Protein AF-A0A1G3BJ89-F1 (afdb_monomer_lite)

pLDDT: mean 88.65, std 15.12, range [30.22, 98.5]

Secondary structure (DSSP, 8-state):
------SS-HHHHHHHHHHHHHHHHHHHHHHHHH-TTS-HHHHHHHHHHHHHHHH---S--S----HHHHHHHHHHHHGGGTTSPTTHHHHHHHHHHHHHH-HHHHTTTHHHHHHHTHHHHHHHHTT-HHHHHHHH-HHHHHHHTT-

Foldseek 3Di:
DDDPPAPDDPVRLVVVLVVLQVQLLVQLVVVCVVCVPAFLLVSQLRSQLVVCVVPVDDLPPDDDDDPVRSSVCSSVLLLLLSLADPPLSSNLSSLVRSCSRRVVVSVVCPVVNCVSNVVSVVCVVVVNSVVSSCVRGVVVVVVVVPD

Sequence (147 aa):
MRTVGSKYNPVQQQLITNKILSISEQLYDRVKTERPDEDEHFYLATAWLRRFFADKRPYLHGDKLSDEELGNMSWTETMQFAILDPPDSIRALSLYMVHKECPREYLKYVKEFNKLTETVVEANKNGTFMDVYKQKNPRIVMKSGQQ

Radius of gyration: 15.73 Å; chains: 1; bounding box: 34×33×47 Å

Structure (mmCIF, N/CA/C/O backbone):
data_AF-A0A1G3BJ89-F1
#
_entry.id   AF-A0A1G3BJ89-F1
#
loop_
_atom_site.group_PDB
_atom_site.id
_atom_site.type_symbol
_atom_site.label_atom_id
_atom_site.label_alt_id
_atom_site.label_comp_id
_atom_site.label_asym_id
_atom_site.label_entity_id
_atom_site.label_seq_id
_atom_site.pdbx_PDB_ins_code
_atom_site.Cartn_x
_atom_site.Cartn_y
_atom_site.Cartn_z
_atom_site.occupancy
_atom_site.B_iso_or_equiv
_atom_site.auth_seq_id
_atom_site.auth_comp_id
_atom_site.auth_asym_id
_atom_site.auth_atom_id
_atom_site.pdbx_PDB_model_num
ATOM 1 N N . MET A 1 1 ? 20.416 16.400 -4.773 1.00 36.03 1 MET A N 1
ATOM 2 C CA . MET A 1 1 ? 19.658 15.172 -5.107 1.00 36.03 1 MET A CA 1
ATOM 3 C C . MET A 1 1 ? 20.093 14.684 -6.481 1.00 36.03 1 MET A C 1
ATOM 5 O O . MET A 1 1 ? 19.880 15.403 -7.447 1.00 36.03 1 MET A O 1
ATOM 9 N N . ARG A 1 2 ? 20.757 13.524 -6.587 1.00 30.22 2 ARG A N 1
ATOM 10 C CA . ARG A 1 2 ? 21.047 12.906 -7.892 1.00 30.22 2 ARG A CA 1
ATOM 11 C C . ARG A 1 2 ? 19.781 12.195 -8.364 1.00 30.22 2 ARG A C 1
ATOM 13 O O . ARG A 1 2 ? 19.330 11.265 -7.705 1.00 30.22 2 ARG A O 1
ATOM 20 N N . THR A 1 3 ? 19.208 12.631 -9.478 1.00 41.31 3 THR A N 1
ATOM 21 C CA . THR A 1 3 ? 18.199 11.864 -10.210 1.00 41.31 3 THR A CA 1
ATOM 22 C C . THR A 1 3 ? 18.869 10.592 -10.716 1.00 41.31 3 THR A C 1
ATOM 24 O O . THR A 1 3 ? 19.648 10.620 -11.666 1.00 41.31 3 THR A O 1
ATOM 27 N N . VAL A 1 4 ? 18.610 9.468 -10.048 1.00 49.31 4 VAL A N 1
ATOM 28 C CA . VAL A 1 4 ? 18.976 8.150 -10.568 1.00 49.31 4 VAL A CA 1
ATOM 29 C C . VAL A 1 4 ? 18.176 7.970 -11.856 1.00 49.31 4 VAL A C 1
ATOM 31 O O . VAL A 1 4 ? 16.953 7.839 -11.831 1.00 49.31 4 VAL A O 1
ATOM 34 N N . GLY A 1 5 ? 18.846 8.075 -13.004 1.00 53.62 5 GLY A N 1
ATOM 35 C CA . GLY A 1 5 ? 18.224 7.804 -14.293 1.00 53.62 5 GLY A CA 1
ATOM 36 C C . GLY A 1 5 ? 17.704 6.370 -14.296 1.00 53.62 5 GLY A C 1
ATOM 37 O O . GLY A 1 5 ? 18.463 5.441 -14.033 1.00 53.62 5 GLY A O 1
ATOM 38 N N . SER A 1 6 ? 16.406 6.189 -14.549 1.00 62.09 6 SER A N 1
ATOM 39 C CA . SER A 1 6 ? 15.825 4.852 -14.683 1.00 62.09 6 SER A CA 1
ATOM 40 C C . SER A 1 6 ? 16.569 4.073 -15.770 1.00 62.09 6 SER A C 1
ATOM 42 O O . SER A 1 6 ? 16.786 4.594 -16.865 1.00 62.09 6 SER A O 1
ATOM 44 N N . LYS A 1 7 ? 16.940 2.821 -15.471 1.00 70.44 7 LYS A N 1
ATOM 45 C CA . LYS A 1 7 ? 17.589 1.892 -16.417 1.00 70.44 7 LYS A CA 1
ATOM 46 C C . LYS A 1 7 ? 16.690 1.530 -17.608 1.00 70.44 7 LYS A C 1
ATOM 48 O O . LYS A 1 7 ? 17.157 0.910 -18.557 1.00 70.44 7 LYS A O 1
ATOM 53 N N . TYR A 1 8 ? 15.411 1.891 -17.545 1.00 78.81 8 TYR A N 1
ATOM 54 C CA . TYR A 1 8 ? 14.396 1.540 -18.524 1.00 78.81 8 TYR A CA 1
ATOM 55 C C . TYR A 1 8 ? 14.055 2.726 -19.425 1.00 78.81 8 TYR A C 1
ATOM 57 O O . TYR A 1 8 ? 13.871 3.859 -18.960 1.00 78.81 8 TYR A O 1
ATOM 65 N N . ASN A 1 9 ? 13.903 2.451 -20.719 1.00 86.25 9 ASN A N 1
ATOM 66 C CA . ASN A 1 9 ? 13.372 3.427 -21.665 1.00 86.25 9 ASN A CA 1
ATOM 67 C C . ASN A 1 9 ? 11.880 3.732 -21.366 1.00 86.25 9 ASN A C 1
ATOM 69 O O . ASN A 1 9 ? 11.246 3.002 -20.599 1.00 86.25 9 ASN A O 1
ATOM 73 N N . PRO A 1 10 ? 11.294 4.801 -21.939 1.00 86.81 10 PRO A N 1
ATOM 74 C CA . PRO A 1 10 ? 9.915 5.192 -21.632 1.00 86.81 10 PRO A CA 1
ATOM 75 C C . PRO A 1 10 ? 8.875 4.087 -21.874 1.00 86.81 10 PRO A C 1
ATOM 77 O O . PRO A 1 10 ? 8.002 3.881 -21.037 1.00 86.81 10 PRO A O 1
ATOM 80 N N . VAL A 1 11 ? 9.005 3.323 -22.965 1.00 89.12 11 VAL A N 1
ATOM 81 C CA . VAL A 1 11 ? 8.087 2.216 -23.292 1.00 89.12 11 VAL A CA 1
ATOM 82 C C . VAL A 1 11 ? 8.174 1.110 -22.239 1.00 89.12 11 VAL A C 1
ATOM 84 O O . VAL A 1 11 ? 7.158 0.608 -21.766 1.00 89.12 11 VAL A O 1
ATOM 87 N N . GLN A 1 12 ? 9.388 0.756 -21.816 1.00 88.69 12 GLN A N 1
ATOM 88 C CA . GLN A 1 12 ? 9.604 -0.226 -20.756 1.00 88.69 12 GLN A CA 1
ATOM 89 C C . GLN A 1 12 ? 9.020 0.245 -19.422 1.00 88.69 12 GLN A C 1
ATOM 91 O O . GLN A 1 12 ? 8.382 -0.552 -18.740 1.00 88.69 12 GLN A O 1
ATOM 96 N N . GLN A 1 13 ? 9.188 1.521 -19.056 1.00 88.50 13 GLN A N 1
ATOM 97 C CA . GLN A 1 13 ? 8.587 2.053 -17.829 1.00 88.50 13 GLN A CA 1
ATOM 98 C C . GLN A 1 13 ? 7.060 2.016 -17.882 1.00 88.50 13 GLN A C 1
ATOM 100 O O . GLN A 1 13 ? 6.435 1.672 -16.884 1.00 88.50 13 GLN A O 1
ATOM 105 N N . GLN A 1 14 ? 6.451 2.313 -19.032 1.00 92.44 14 GLN A N 1
ATOM 106 C CA . GLN A 1 14 ? 5.000 2.233 -19.191 1.00 92.44 14 GLN A CA 1
ATOM 107 C C . GLN A 1 14 ? 4.491 0.793 -19.023 1.00 92.44 14 GLN A C 1
ATOM 109 O O . GLN A 1 14 ? 3.525 0.557 -18.300 1.00 92.44 14 GLN A O 1
ATOM 114 N N . LEU A 1 15 ? 5.168 -0.186 -19.635 1.00 92.38 15 LEU A N 1
ATOM 115 C CA . LEU A 1 15 ? 4.826 -1.605 -19.485 1.00 92.38 15 LEU A CA 1
ATOM 116 C C . LEU A 1 15 ? 4.963 -2.078 -18.034 1.00 92.38 15 LEU A C 1
ATOM 118 O O . LEU A 1 15 ? 4.076 -2.762 -17.526 1.00 92.38 15 LEU A O 1
ATOM 122 N N . ILE A 1 16 ? 6.049 -1.694 -17.358 1.00 90.88 16 ILE A N 1
ATOM 123 C CA . ILE A 1 16 ? 6.261 -2.016 -15.942 1.00 90.88 16 ILE A CA 1
ATOM 124 C C . ILE A 1 16 ? 5.181 -1.353 -15.086 1.00 90.88 16 ILE A C 1
ATOM 126 O O . ILE A 1 16 ? 4.590 -2.017 -14.248 1.00 90.88 16 ILE A O 1
ATOM 130 N N . THR A 1 17 ? 4.856 -0.086 -15.339 1.00 93.94 17 THR A N 1
ATOM 131 C CA . THR A 1 17 ? 3.797 0.641 -14.626 1.00 93.94 17 THR A CA 1
ATOM 132 C C . THR A 1 17 ? 2.458 -0.084 -14.734 1.00 93.94 17 THR A C 1
ATOM 134 O O . THR A 1 17 ? 1.855 -0.406 -13.715 1.00 93.94 17 THR A O 1
ATOM 137 N N . ASN A 1 18 ? 2.021 -0.430 -15.948 1.00 94.56 18 ASN A N 1
ATOM 138 C CA . ASN A 1 18 ? 0.767 -1.161 -16.156 1.00 94.56 18 ASN A CA 1
ATOM 139 C C . ASN A 1 18 ? 0.773 -2.529 -15.454 1.00 94.56 18 ASN A C 1
ATOM 141 O O . ASN A 1 18 ? -0.241 -2.965 -14.905 1.00 94.56 18 ASN A O 1
ATOM 145 N N . LYS A 1 19 ? 1.928 -3.202 -15.445 1.00 93.31 19 LYS A N 1
ATOM 146 C CA . LYS A 1 19 ? 2.109 -4.469 -14.739 1.00 93.31 19 LYS A CA 1
ATOM 147 C C . LYS A 1 19 ? 2.007 -4.298 -13.221 1.00 93.31 19 LYS A C 1
ATOM 149 O O . LYS A 1 19 ? 1.315 -5.088 -12.593 1.00 93.31 19 LYS A O 1
ATOM 154 N N . ILE A 1 20 ? 2.643 -3.274 -12.643 1.00 93.75 20 ILE A N 1
ATOM 155 C CA . ILE A 1 20 ? 2.563 -2.970 -11.206 1.00 93.75 20 ILE A CA 1
ATOM 156 C C . ILE A 1 20 ? 1.108 -2.753 -10.803 1.00 93.75 20 ILE A C 1
ATOM 158 O O . ILE A 1 20 ? 0.643 -3.406 -9.877 1.00 93.75 20 ILE A O 1
ATOM 162 N N . LEU A 1 21 ? 0.393 -1.879 -11.519 1.00 95.44 21 LEU A N 1
ATOM 163 C CA . LEU A 1 21 ? -0.998 -1.552 -11.206 1.00 95.44 21 LEU A CA 1
ATOM 164 C C . LEU A 1 21 ? -1.884 -2.805 -11.250 1.00 95.44 21 LEU A C 1
ATOM 166 O O . LEU A 1 21 ? -2.530 -3.142 -10.264 1.00 95.44 21 LEU A O 1
ATOM 170 N N . SER A 1 22 ? -1.835 -3.550 -12.358 1.00 95.44 22 SER A N 1
ATOM 171 C CA . SER A 1 22 ? -2.694 -4.727 -12.536 1.00 95.44 22 SER A CA 1
ATOM 172 C C . SER A 1 22 ? -2.372 -5.882 -11.584 1.00 95.44 22 SER A C 1
ATOM 174 O O . SER A 1 22 ? -3.290 -6.491 -11.041 1.00 95.44 22 SER A O 1
ATOM 176 N N . ILE A 1 23 ? -1.093 -6.207 -11.360 1.00 94.19 23 ILE A N 1
ATOM 177 C CA . ILE A 1 23 ? -0.714 -7.336 -10.497 1.00 94.19 23 ILE A CA 1
ATOM 178 C C . ILE A 1 23 ? -1.013 -7.031 -9.031 1.00 94.19 23 ILE A C 1
ATOM 180 O O . ILE A 1 23 ? -1.486 -7.918 -8.323 1.00 94.19 23 ILE A O 1
ATOM 184 N N . SER A 1 24 ? -0.750 -5.809 -8.565 1.00 95.12 24 SER A N 1
ATOM 185 C CA . SER A 1 24 ? -1.034 -5.429 -7.180 1.00 95.12 24 SER A CA 1
ATOM 186 C C . SER A 1 24 ? -2.525 -5.537 -6.861 1.00 95.12 24 SER A C 1
ATOM 188 O O . SER A 1 24 ? -2.882 -6.162 -5.865 1.00 95.12 24 SER A O 1
ATOM 190 N N . GLU A 1 25 ? -3.388 -5.007 -7.733 1.00 96.12 25 GLU A N 1
ATOM 191 C CA . GLU A 1 25 ? -4.850 -5.074 -7.586 1.00 96.12 25 GLU A CA 1
ATOM 192 C C . GLU A 1 25 ? -5.348 -6.535 -7.606 1.00 96.12 25 GLU A C 1
ATOM 194 O O . GLU A 1 25 ? -6.046 -6.968 -6.691 1.00 96.12 25 GLU A O 1
ATOM 199 N N . GLN A 1 26 ? -4.887 -7.354 -8.561 1.00 97.31 26 GLN A N 1
ATOM 200 C CA . GLN A 1 26 ? -5.260 -8.776 -8.637 1.00 97.31 26 GLN A CA 1
ATOM 201 C C . GLN A 1 26 ? -4.822 -9.586 -7.410 1.00 97.31 26 GLN A C 1
ATOM 203 O O . GLN A 1 26 ? -5.554 -10.456 -6.931 1.00 97.31 26 GLN A O 1
ATOM 208 N N . LEU A 1 27 ? -3.602 -9.353 -6.918 1.00 97.19 27 LEU A N 1
ATOM 209 C CA . LEU A 1 27 ? -3.090 -10.054 -5.743 1.00 97.19 27 LEU A CA 1
ATOM 210 C C . LEU A 1 27 ? -3.833 -9.629 -4.482 1.00 97.19 27 LEU A C 1
ATOM 212 O O . LEU A 1 27 ? -4.117 -10.486 -3.650 1.00 97.19 27 LEU A O 1
ATOM 216 N N . TYR A 1 28 ? -4.173 -8.350 -4.357 1.00 98.25 28 TYR A N 1
ATOM 217 C CA . TYR A 1 28 ? -4.988 -7.835 -3.265 1.00 98.25 28 TYR A CA 1
ATOM 218 C C . TYR A 1 28 ? -6.374 -8.491 -3.227 1.00 98.25 28 TYR A C 1
ATOM 220 O O . TYR A 1 28 ? -6.742 -9.074 -2.205 1.00 98.25 28 TYR A O 1
ATOM 228 N N . ASP A 1 29 ? -7.091 -8.510 -4.354 1.00 98.12 29 ASP A N 1
ATOM 229 C CA . ASP A 1 29 ? -8.411 -9.149 -4.450 1.00 98.12 29 ASP A CA 1
ATOM 230 C C . ASP A 1 29 ? -8.345 -10.647 -4.130 1.00 98.12 29 ASP A C 1
ATOM 232 O O . ASP A 1 29 ? -9.199 -11.198 -3.424 1.00 98.12 29 ASP A O 1
ATOM 236 N N . ARG A 1 30 ? -7.281 -11.317 -4.591 1.00 98.00 30 ARG A N 1
ATOM 237 C CA . ARG A 1 30 ? -7.027 -12.721 -4.262 1.00 98.00 30 ARG A CA 1
ATOM 238 C C . ARG A 1 30 ? -6.814 -12.921 -2.760 1.00 98.00 30 ARG A C 1
ATOM 240 O O . ARG A 1 30 ? -7.407 -13.837 -2.200 1.00 98.00 30 ARG A O 1
ATOM 247 N N . VAL A 1 31 ? -5.999 -12.094 -2.100 1.00 97.81 31 VAL A N 1
ATOM 248 C CA . VAL A 1 31 ? -5.764 -12.220 -0.649 1.00 97.81 31 VAL A CA 1
ATOM 249 C C . VAL A 1 31 ? -7.067 -12.012 0.125 1.00 97.81 31 VAL A C 1
ATOM 251 O O . VAL A 1 31 ? -7.351 -12.799 1.025 1.00 97.81 31 VAL A O 1
ATOM 254 N N . LYS A 1 32 ? -7.890 -11.024 -0.249 1.00 97.25 32 LYS A N 1
ATOM 255 C CA . LYS A 1 32 ? -9.200 -10.799 0.388 1.00 97.25 32 LYS A CA 1
ATOM 256 C C . LYS A 1 32 ? -10.150 -11.971 0.215 1.00 97.25 32 LYS A C 1
ATOM 258 O O . LYS A 1 32 ? -10.863 -12.320 1.145 1.00 97.25 32 LYS A O 1
ATOM 263 N N . THR A 1 33 ? -10.137 -12.600 -0.956 1.00 97.94 33 THR A N 1
ATOM 264 C CA . THR A 1 33 ? -10.949 -13.795 -1.217 1.00 97.94 33 THR A CA 1
ATOM 265 C C . THR A 1 33 ? -10.482 -14.986 -0.377 1.00 97.94 33 THR A C 1
ATOM 267 O O . THR A 1 33 ? -11.298 -15.729 0.156 1.00 97.94 33 THR A O 1
ATOM 270 N N . GLU A 1 34 ? -9.168 -15.172 -0.241 1.00 97.88 34 GLU A N 1
ATOM 271 C CA . GLU A 1 34 ? -8.582 -16.274 0.531 1.00 97.88 34 GLU A CA 1
ATOM 272 C C . GLU A 1 34 ? -8.706 -16.081 2.049 1.00 97.88 34 GLU A C 1
ATOM 274 O O . GLU A 1 34 ? -8.700 -17.063 2.793 1.00 97.88 34 GLU A O 1
ATOM 279 N N . ARG A 1 35 ? -8.769 -14.831 2.521 1.00 96.56 35 ARG A N 1
ATOM 280 C CA . ARG A 1 35 ? -8.798 -14.475 3.946 1.00 96.56 35 ARG A CA 1
ATOM 281 C C . ARG A 1 35 ? -9.758 -13.308 4.215 1.00 96.56 35 ARG A C 1
ATOM 283 O O . ARG A 1 35 ? -9.289 -12.242 4.580 1.00 96.56 35 ARG A O 1
ATOM 290 N N . PRO A 1 36 ? -11.082 -13.476 4.080 1.00 95.88 36 PRO A N 1
ATOM 291 C CA . PRO A 1 36 ? -12.048 -12.366 4.139 1.00 95.88 36 PRO A CA 1
ATOM 292 C C . PRO A 1 36 ? -12.143 -11.658 5.502 1.00 95.88 36 PRO A C 1
ATOM 294 O O . PRO A 1 36 ? -12.675 -10.552 5.589 1.00 95.88 36 PRO A O 1
ATOM 297 N N . ASP A 1 37 ? -11.614 -12.282 6.556 1.00 95.25 37 ASP A N 1
ATOM 298 C CA . ASP A 1 37 ? -11.678 -11.815 7.941 1.00 95.25 37 ASP A CA 1
ATOM 299 C C . ASP A 1 37 ? -10.355 -11.225 8.446 1.00 95.25 37 ASP A C 1
ATOM 301 O O . ASP A 1 37 ? -10.108 -11.208 9.649 1.00 95.25 37 ASP A O 1
ATOM 305 N N . GLU A 1 38 ? -9.468 -10.766 7.570 1.00 96.81 38 GLU A N 1
ATOM 306 C CA . GLU A 1 38 ? -8.275 -10.025 7.993 1.00 96.81 38 GLU A CA 1
ATOM 307 C C . GLU A 1 38 ? -8.487 -8.506 7.865 1.00 96.81 38 GLU A C 1
ATOM 309 O O . GLU A 1 38 ? -9.510 -8.023 7.370 1.00 96.81 38 GLU A O 1
ATOM 314 N N . ASP A 1 39 ? -7.531 -7.743 8.388 1.00 97.56 39 ASP A N 1
ATOM 315 C CA . ASP A 1 39 ? -7.551 -6.280 8.347 1.00 97.56 39 ASP A CA 1
ATOM 316 C C . ASP A 1 39 ? -6.894 -5.737 7.070 1.00 97.56 39 ASP A C 1
ATOM 318 O O . ASP A 1 39 ? -6.090 -6.410 6.419 1.00 97.56 39 ASP A O 1
ATOM 322 N N . GLU A 1 40 ? -7.166 -4.471 6.749 1.00 98.00 40 GLU A N 1
ATOM 323 C CA . GLU A 1 40 ? -6.660 -3.830 5.532 1.00 98.00 40 GLU A CA 1
ATOM 324 C C . GLU A 1 40 ? -5.132 -3.878 5.424 1.00 98.00 40 GLU A C 1
ATOM 326 O O . GLU A 1 40 ? -4.585 -4.207 4.371 1.00 98.00 40 GLU A O 1
ATOM 331 N N . HIS A 1 41 ? -4.419 -3.633 6.524 1.00 98.12 41 HIS A N 1
ATOM 332 C CA . HIS A 1 41 ? -2.965 -3.699 6.509 1.00 98.12 41 HIS A CA 1
ATOM 333 C C . HIS A 1 41 ? -2.448 -5.108 6.183 1.00 98.12 41 HIS A C 1
ATOM 335 O O . HIS A 1 41 ? -1.471 -5.249 5.448 1.00 98.12 41 HIS A O 1
ATOM 341 N N . PHE A 1 42 ? -3.123 -6.155 6.666 1.00 98.12 42 PHE A N 1
ATOM 342 C CA . PHE A 1 42 ? -2.754 -7.530 6.344 1.00 98.12 42 PHE A CA 1
ATOM 343 C C . PHE A 1 42 ? -2.904 -7.796 4.837 1.00 98.12 42 PHE A C 1
ATOM 345 O O . PHE A 1 42 ? -2.016 -8.400 4.223 1.00 98.12 42 PHE A O 1
ATOM 352 N N . TYR A 1 43 ? -3.995 -7.318 4.226 1.00 98.31 43 TYR A N 1
ATOM 353 C CA . TYR A 1 43 ? -4.220 -7.442 2.784 1.00 98.31 43 TYR A CA 1
ATOM 354 C C . TYR A 1 43 ? -3.127 -6.758 1.975 1.00 98.31 43 TYR A C 1
ATOM 356 O O . TYR A 1 43 ? -2.545 -7.375 1.079 1.00 98.31 43 TYR A O 1
ATOM 364 N N . LEU A 1 44 ? -2.806 -5.513 2.323 1.00 98.44 44 LEU A N 1
ATOM 365 C CA . LEU A 1 44 ? -1.786 -4.725 1.641 1.00 98.44 44 LEU A CA 1
ATOM 366 C C . LEU A 1 44 ? -0.391 -5.344 1.782 1.00 98.44 44 LEU A C 1
ATOM 368 O O . LEU A 1 44 ? 0.285 -5.540 0.771 1.00 98.44 44 LEU A O 1
ATOM 372 N N . ALA A 1 45 ? 0.027 -5.702 3.001 1.00 97.62 45 ALA A N 1
ATOM 373 C CA . ALA A 1 45 ? 1.338 -6.300 3.259 1.00 97.62 45 ALA A CA 1
ATOM 374 C C . ALA A 1 45 ? 1.500 -7.635 2.511 1.00 97.62 45 ALA A C 1
ATOM 376 O O . ALA A 1 45 ? 2.514 -7.885 1.854 1.00 97.62 45 ALA A O 1
ATOM 377 N N . THR A 1 46 ? 0.458 -8.473 2.517 1.00 97.12 46 THR A N 1
ATOM 378 C CA . THR A 1 46 ? 0.473 -9.755 1.800 1.00 97.12 46 THR A CA 1
ATOM 379 C C . THR A 1 46 ? 0.491 -9.558 0.282 1.00 97.12 46 THR A C 1
ATOM 381 O O . THR A 1 46 ? 1.228 -10.260 -0.415 1.00 97.12 46 THR A O 1
ATOM 384 N N . ALA A 1 47 ? -0.282 -8.607 -0.254 1.00 96.50 47 ALA A N 1
ATOM 385 C CA . ALA A 1 47 ? -0.265 -8.283 -1.680 1.00 96.50 47 ALA A CA 1
ATOM 386 C C . ALA A 1 47 ? 1.114 -7.759 -2.120 1.00 96.50 47 ALA A C 1
ATOM 388 O O . ALA A 1 47 ? 1.641 -8.203 -3.144 1.00 96.50 47 ALA A O 1
ATOM 389 N N . TRP A 1 48 ? 1.738 -6.896 -1.308 1.00 95.31 48 TRP A N 1
ATOM 390 C CA . TRP A 1 48 ? 3.101 -6.402 -1.519 1.00 95.31 48 TRP A CA 1
ATOM 391 C C . TRP A 1 48 ? 4.109 -7.557 -1.597 1.00 95.31 48 TRP A C 1
ATOM 393 O O . TRP A 1 48 ? 4.855 -7.653 -2.576 1.00 95.31 48 TRP A O 1
ATOM 403 N N . LEU A 1 49 ? 4.078 -8.485 -0.630 1.00 93.31 49 LEU A N 1
ATOM 404 C CA . LEU A 1 49 ? 4.972 -9.652 -0.593 1.00 93.31 49 LEU A CA 1
ATOM 405 C C . LEU A 1 49 ? 4.762 -10.569 -1.798 1.00 93.31 49 LEU A C 1
ATOM 407 O O . LEU A 1 49 ? 5.716 -10.966 -2.467 1.00 93.31 49 LEU A O 1
ATOM 411 N N . ARG A 1 50 ? 3.507 -10.894 -2.123 1.00 92.94 50 ARG A N 1
ATOM 412 C CA . ARG A 1 50 ? 3.197 -11.753 -3.274 1.00 92.94 50 ARG A CA 1
ATOM 413 C C . ARG A 1 50 ? 3.684 -11.136 -4.581 1.00 92.94 50 ARG A C 1
ATOM 415 O O . ARG A 1 50 ? 4.213 -11.857 -5.424 1.00 92.94 50 ARG A O 1
ATOM 422 N N . ARG A 1 51 ? 3.566 -9.814 -4.740 1.00 91.12 51 ARG A N 1
ATOM 423 C CA . ARG A 1 51 ? 4.080 -9.096 -5.913 1.00 91.12 51 ARG A CA 1
ATOM 424 C C . ARG A 1 51 ? 5.600 -9.187 -5.987 1.00 91.12 51 ARG A C 1
ATOM 426 O O . ARG A 1 51 ? 6.135 -9.487 -7.055 1.00 91.12 51 ARG A O 1
ATOM 433 N N . PHE A 1 52 ? 6.276 -8.972 -4.856 1.00 87.12 52 PHE A N 1
ATOM 434 C CA . PHE A 1 52 ? 7.728 -9.104 -4.751 1.00 87.12 52 PHE A CA 1
ATOM 435 C C . PHE A 1 52 ? 8.193 -10.476 -5.267 1.00 87.12 52 PHE A C 1
ATOM 437 O O . PHE A 1 52 ? 9.066 -10.551 -6.137 1.00 87.12 52 PHE A O 1
ATOM 444 N N . PHE A 1 53 ? 7.549 -11.559 -4.818 1.00 85.50 53 PHE A N 1
ATOM 445 C CA . PHE A 1 53 ? 7.884 -12.916 -5.260 1.00 85.50 53 PHE A CA 1
ATOM 446 C C . PHE A 1 53 ? 7.472 -13.218 -6.709 1.00 85.50 53 PHE A C 1
ATOM 448 O O . PHE A 1 53 ? 8.172 -13.967 -7.392 1.00 85.50 53 PHE A O 1
ATOM 455 N N . ALA A 1 54 ? 6.375 -12.634 -7.2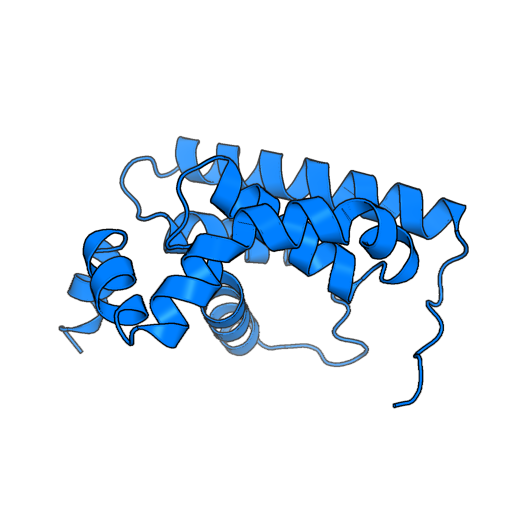00 1.00 84.00 54 ALA A N 1
ATOM 456 C CA . ALA A 1 54 ? 5.884 -12.871 -8.557 1.00 84.00 54 ALA A CA 1
ATOM 457 C C . ALA A 1 54 ? 6.749 -12.207 -9.640 1.00 84.00 54 ALA A C 1
ATOM 459 O O . ALA A 1 54 ? 6.930 -12.783 -10.712 1.00 84.00 54 ALA A O 1
ATOM 460 N N . ASP A 1 55 ? 7.281 -11.005 -9.390 1.00 73.25 55 ASP A N 1
ATOM 461 C CA . ASP A 1 55 ? 8.042 -10.266 -10.407 1.00 73.25 55 ASP A CA 1
ATOM 462 C C . ASP A 1 55 ? 9.565 -10.385 -10.235 1.00 73.25 55 ASP A C 1
ATOM 464 O O . ASP A 1 55 ? 10.300 -10.060 -11.162 1.00 73.25 55 ASP A O 1
ATOM 468 N N . LYS A 1 56 ? 10.080 -10.850 -9.081 1.00 65.88 56 LYS A N 1
ATOM 469 C CA . LYS A 1 56 ? 11.529 -10.857 -8.751 1.00 65.88 56 LYS A CA 1
ATOM 470 C C . LYS A 1 56 ? 12.231 -9.514 -9.035 1.00 65.88 56 LYS A C 1
ATOM 472 O O . LYS A 1 56 ? 13.448 -9.466 -9.207 1.00 65.88 56 LYS A O 1
ATOM 477 N N . ARG A 1 57 ? 11.467 -8.420 -9.109 1.00 66.44 57 ARG A N 1
ATOM 478 C CA . ARG A 1 57 ? 11.932 -7.063 -9.403 1.00 66.44 57 ARG A CA 1
ATOM 479 C C . ARG A 1 57 ? 11.737 -6.176 -8.187 1.00 66.44 57 ARG A C 1
ATOM 481 O O . ARG A 1 57 ? 10.856 -5.321 -8.190 1.00 66.44 57 ARG A O 1
ATOM 488 N N . PRO A 1 58 ? 12.552 -6.310 -7.144 1.00 57.28 58 PRO A N 1
ATOM 489 C CA . PRO A 1 58 ? 12.654 -5.203 -6.239 1.00 57.28 58 PRO A CA 1
ATOM 490 C C . PRO A 1 58 ? 13.574 -4.142 -6.849 1.00 57.28 58 PRO A C 1
ATOM 492 O O . PRO A 1 58 ? 14.669 -4.419 -7.337 1.00 57.28 58 PRO A O 1
ATOM 495 N N . TYR A 1 59 ? 13.145 -2.887 -6.759 1.00 62.16 59 TYR A N 1
ATOM 496 C CA . TYR A 1 59 ? 14.025 -1.711 -6.809 1.00 62.16 59 TYR A CA 1
ATOM 497 C C . TYR A 1 59 ? 15.136 -1.763 -5.738 1.00 62.16 59 TYR A C 1
ATOM 499 O O . TYR A 1 59 ? 16.028 -0.917 -5.725 1.00 62.16 59 TYR A O 1
ATOM 507 N N . LEU A 1 60 ? 15.103 -2.771 -4.862 1.00 59.53 60 LEU A N 1
ATOM 508 C CA . LEU A 1 60 ? 16.181 -3.216 -3.988 1.00 59.53 60 LEU A CA 1
ATOM 509 C C . LEU A 1 60 ? 17.269 -3.850 -4.865 1.00 59.53 60 LEU A C 1
ATOM 511 O O . LEU A 1 60 ? 17.332 -5.054 -5.106 1.00 59.53 60 LEU A O 1
ATOM 515 N N . HIS A 1 61 ? 18.079 -2.985 -5.460 1.00 53.09 61 HIS A N 1
ATOM 516 C CA . HIS A 1 61 ? 19.226 -3.380 -6.251 1.00 53.09 61 HIS A CA 1
ATOM 517 C C . HIS A 1 61 ? 20.242 -4.137 -5.382 1.00 53.09 61 HIS A C 1
ATOM 519 O O . HIS A 1 61 ? 20.927 -3.523 -4.579 1.00 53.09 61 HIS A O 1
ATOM 525 N N . GLY A 1 62 ? 20.407 -5.439 -5.623 1.00 52.34 62 GLY A N 1
ATOM 526 C CA . GLY A 1 62 ? 21.659 -6.154 -5.345 1.00 52.34 62 GLY A CA 1
ATOM 527 C C . GLY A 1 62 ? 21.716 -6.997 -4.072 1.00 52.34 62 GLY A C 1
ATOM 528 O O . GLY A 1 62 ? 22.424 -8.001 -4.090 1.00 52.34 62 GLY A O 1
ATOM 529 N N . ASP A 1 63 ? 20.936 -6.682 -3.040 1.00 60.91 63 ASP A N 1
ATOM 530 C CA . ASP A 1 63 ? 21.000 -7.419 -1.775 1.00 60.91 63 ASP A CA 1
ATOM 531 C C . ASP A 1 63 ? 19.879 -8.458 -1.676 1.00 60.91 63 ASP A C 1
ATOM 533 O O . ASP A 1 63 ? 18.696 -8.168 -1.875 1.00 60.91 63 ASP A O 1
ATOM 537 N N . LYS A 1 64 ? 20.256 -9.710 -1.388 1.00 71.38 64 LYS A N 1
ATOM 538 C CA . LYS A 1 64 ? 19.297 -10.747 -1.001 1.00 71.38 64 LYS A CA 1
ATOM 539 C C . LYS A 1 64 ? 18.779 -10.399 0.391 1.00 71.38 64 LYS A C 1
ATOM 541 O O . LYS A 1 64 ? 19.455 -10.694 1.369 1.00 71.38 64 LYS A O 1
ATOM 546 N N . LEU A 1 65 ? 17.602 -9.788 0.457 1.00 79.06 65 LEU A N 1
ATOM 547 C CA . LEU A 1 65 ? 16.886 -9.633 1.718 1.00 79.06 65 LEU A CA 1
ATOM 548 C C . LEU A 1 65 ? 16.466 -11.008 2.245 1.00 79.06 65 LEU A C 1
ATOM 550 O O . LEU A 1 65 ? 16.030 -11.870 1.478 1.00 79.06 65 LEU A O 1
ATOM 554 N N . SER A 1 66 ? 16.606 -11.194 3.550 1.00 87.12 66 SER A N 1
ATOM 555 C CA . SER A 1 66 ? 16.018 -12.308 4.287 1.00 87.12 66 SER A CA 1
ATOM 556 C C . SER A 1 66 ? 14.488 -12.220 4.302 1.00 87.12 66 SER A C 1
ATOM 558 O O . SER A 1 66 ? 13.902 -11.152 4.102 1.00 87.12 66 SER A O 1
ATOM 560 N N . ASP A 1 67 ? 13.826 -13.345 4.578 1.00 85.56 67 ASP A N 1
ATOM 561 C CA . ASP A 1 67 ? 12.363 -13.391 4.707 1.00 85.56 67 ASP A CA 1
ATOM 562 C C . ASP A 1 67 ? 11.856 -12.456 5.819 1.00 85.56 67 ASP A C 1
ATOM 564 O O . ASP A 1 67 ? 10.794 -11.849 5.684 1.00 85.56 67 ASP A O 1
ATOM 568 N N . GLU A 1 68 ? 12.635 -12.289 6.891 1.00 88.56 68 GLU A N 1
ATOM 569 C CA . GLU A 1 68 ? 12.332 -11.360 7.982 1.00 88.56 68 GLU A CA 1
ATOM 570 C C . GLU A 1 68 ? 12.402 -9.899 7.518 1.00 88.56 68 GLU A C 1
ATOM 572 O O . GLU A 1 68 ? 11.476 -9.126 7.762 1.00 88.56 68 GLU A O 1
ATOM 577 N N . GLU A 1 69 ? 13.455 -9.517 6.790 1.00 88.81 69 GLU A N 1
ATOM 578 C CA . GLU A 1 69 ? 13.590 -8.163 6.240 1.00 88.81 69 GLU A CA 1
ATOM 579 C C . GLU A 1 69 ? 12.475 -7.842 5.240 1.00 88.81 69 GLU A C 1
ATOM 581 O O . GLU A 1 69 ? 11.940 -6.732 5.251 1.00 88.81 69 GLU A O 1
ATOM 586 N N . LEU A 1 70 ? 12.081 -8.813 4.410 1.00 88.25 70 LEU A N 1
ATOM 587 C CA . LEU A 1 70 ? 10.943 -8.669 3.499 1.00 88.25 70 LEU A CA 1
ATOM 588 C C . LEU A 1 70 ? 9.627 -8.520 4.254 1.00 88.25 70 LEU A C 1
ATOM 590 O O . LEU A 1 70 ? 8.821 -7.655 3.905 1.00 88.25 70 LEU A O 1
ATOM 594 N N . GLY A 1 71 ? 9.423 -9.323 5.300 1.00 90.44 71 GLY A N 1
ATOM 595 C CA . GLY A 1 71 ? 8.284 -9.195 6.199 1.00 90.44 71 GLY A CA 1
ATOM 596 C C . GLY A 1 71 ? 8.207 -7.784 6.779 1.00 90.44 71 GLY A C 1
ATOM 597 O O . GLY A 1 71 ? 7.222 -7.081 6.553 1.00 90.44 71 GLY A O 1
ATOM 598 N N . ASN A 1 72 ? 9.275 -7.328 7.430 1.00 90.94 72 ASN A N 1
ATOM 599 C CA . ASN A 1 72 ? 9.356 -6.004 8.049 1.00 90.94 72 ASN A CA 1
ATOM 600 C C . ASN A 1 72 ? 9.151 -4.865 7.043 1.00 90.94 72 ASN A C 1
ATOM 602 O O . ASN A 1 72 ? 8.429 -3.907 7.331 1.00 90.94 72 ASN A O 1
ATOM 606 N N . MET A 1 73 ? 9.745 -4.969 5.852 1.00 91.31 73 MET A N 1
ATOM 607 C CA . MET A 1 73 ? 9.570 -3.978 4.793 1.00 91.31 73 MET A CA 1
ATOM 608 C C . MET A 1 73 ? 8.128 -3.922 4.304 1.00 91.31 73 MET A C 1
ATOM 610 O O . MET A 1 73 ? 7.582 -2.828 4.196 1.00 91.31 73 MET A O 1
ATOM 614 N N . SER A 1 74 ? 7.500 -5.077 4.062 1.00 94.19 74 SER A N 1
ATOM 615 C CA . SER A 1 74 ? 6.111 -5.125 3.607 1.00 94.19 74 SER A CA 1
ATOM 616 C C . SER A 1 74 ? 5.188 -4.418 4.594 1.00 94.19 74 SER A C 1
ATOM 618 O O . SER A 1 74 ? 4.504 -3.482 4.200 1.00 94.19 74 SER A O 1
ATOM 620 N N . TRP A 1 75 ? 5.272 -4.755 5.884 1.00 95.38 75 TRP A N 1
ATOM 621 C CA . TRP A 1 75 ? 4.492 -4.122 6.945 1.00 95.38 75 TRP A CA 1
ATOM 622 C C . TRP A 1 75 ? 4.783 -2.622 7.073 1.00 95.38 75 TRP A C 1
ATOM 624 O O . TRP A 1 75 ? 3.873 -1.807 7.199 1.00 95.38 75 TRP A O 1
ATOM 634 N N . THR A 1 76 ? 6.049 -2.217 7.014 1.00 94.38 76 THR A N 1
ATOM 635 C CA . THR A 1 76 ? 6.410 -0.803 7.192 1.00 94.38 76 THR A CA 1
ATOM 636 C C . THR A 1 76 ? 5.953 0.052 6.009 1.00 94.38 76 THR A C 1
ATOM 638 O O . THR A 1 76 ? 5.403 1.136 6.199 1.00 94.38 76 THR A O 1
ATOM 641 N N . GLU A 1 77 ? 6.147 -0.423 4.776 1.00 94.44 77 GLU A N 1
ATOM 642 C CA . GLU A 1 77 ? 5.790 0.335 3.574 1.00 94.44 77 GLU A CA 1
ATOM 643 C C . GLU A 1 77 ? 4.273 0.418 3.353 1.00 94.44 77 GLU A C 1
ATOM 645 O O . GLU A 1 77 ? 3.801 1.384 2.744 1.00 94.44 77 GLU A O 1
ATOM 650 N N . THR A 1 78 ? 3.496 -0.547 3.859 1.00 97.75 78 THR A N 1
ATOM 651 C CA . THR A 1 78 ? 2.038 -0.568 3.675 1.00 97.75 78 THR A CA 1
ATOM 652 C C . THR A 1 78 ? 1.243 0.132 4.772 1.00 97.75 78 THR A C 1
ATOM 654 O O . THR A 1 78 ? 0.090 0.497 4.534 1.00 97.75 78 THR A O 1
ATOM 657 N N . MET A 1 79 ? 1.842 0.389 5.940 1.00 97.56 79 MET A N 1
ATOM 658 C CA . MET A 1 79 ? 1.140 0.917 7.118 1.00 97.56 79 MET A CA 1
ATOM 659 C C . MET A 1 79 ? 0.380 2.216 6.838 1.00 97.56 79 MET A C 1
ATOM 661 O O . MET A 1 79 ? -0.774 2.364 7.237 1.00 97.56 79 MET A O 1
ATOM 665 N N . GLN A 1 80 ? 1.002 3.150 6.116 1.00 97.50 80 GLN A N 1
ATOM 666 C CA . GLN A 1 80 ? 0.402 4.451 5.810 1.00 97.50 80 GLN A CA 1
ATOM 667 C C . GLN A 1 80 ? -0.854 4.352 4.932 1.00 97.50 80 GLN A C 1
ATOM 669 O O . GLN A 1 80 ? -1.727 5.207 5.023 1.00 97.50 80 GLN A O 1
ATOM 674 N N . PHE A 1 81 ? -0.968 3.310 4.107 1.00 98.50 81 PHE A N 1
ATOM 675 C CA . PHE A 1 81 ? -2.108 3.110 3.208 1.00 98.50 81 PHE A CA 1
ATOM 676 C C . PHE A 1 81 ? -3.228 2.299 3.862 1.00 98.50 81 PHE A C 1
ATOM 678 O O . PHE A 1 81 ? -4.365 2.345 3.403 1.00 98.50 81 PHE A O 1
ATOM 685 N N . ALA A 1 82 ? -2.936 1.609 4.966 1.00 98.00 82 ALA A N 1
ATOM 686 C CA . ALA A 1 82 ? -3.902 0.792 5.694 1.00 98.00 82 ALA A CA 1
ATOM 687 C C . ALA A 1 82 ? -4.996 1.595 6.417 1.00 98.00 82 ALA A C 1
ATOM 689 O O . ALA A 1 82 ? -5.921 1.010 6.980 1.00 98.00 82 ALA A O 1
ATOM 690 N N . ILE A 1 83 ? -4.891 2.928 6.435 1.00 97.88 83 ILE A N 1
ATOM 691 C CA . ILE A 1 83 ? -5.958 3.800 6.937 1.00 97.88 83 ILE A CA 1
ATOM 692 C C . ILE A 1 83 ? -6.985 4.169 5.854 1.00 97.88 83 ILE A C 1
ATOM 694 O O . ILE A 1 83 ? -8.046 4.705 6.173 1.00 97.88 83 ILE A O 1
ATOM 698 N N . LEU A 1 84 ? -6.689 3.893 4.582 1.00 98.19 84 LEU A N 1
ATOM 699 C CA . LEU A 1 84 ? -7.576 4.167 3.450 1.00 98.19 84 LEU A CA 1
ATOM 700 C C . LEU A 1 84 ? -8.603 3.043 3.290 1.00 98.19 84 LEU A C 1
ATOM 702 O O . LEU A 1 84 ? -8.407 1.941 3.803 1.00 98.19 84 LEU A O 1
ATOM 706 N N . ASP A 1 85 ? -9.740 3.333 2.664 1.00 97.00 85 ASP A N 1
ATOM 707 C CA . ASP A 1 85 ? -10.726 2.307 2.313 1.00 97.00 85 ASP A CA 1
ATOM 708 C C . ASP A 1 85 ? -10.402 1.696 0.944 1.00 97.00 85 ASP A C 1
ATOM 710 O O . ASP A 1 85 ? -9.840 2.375 0.085 1.00 97.00 85 ASP A O 1
ATOM 714 N N . PRO A 1 86 ? -10.751 0.428 0.689 1.00 96.50 86 PRO A N 1
ATOM 715 C CA . PRO A 1 86 ? -10.656 -0.142 -0.651 1.00 96.50 86 PRO A CA 1
ATOM 716 C C . PRO A 1 86 ? -11.667 0.528 -1.600 1.00 96.50 86 PRO A C 1
ATOM 718 O O . PRO A 1 86 ? -12.801 0.775 -1.185 1.00 96.50 86 PRO A O 1
ATOM 721 N N . PRO A 1 87 ? -11.318 0.773 -2.879 1.00 97.19 87 PRO A N 1
ATOM 722 C CA . PRO A 1 87 ? -10.081 0.371 -3.561 1.00 97.19 87 PRO A CA 1
ATOM 723 C C . PRO A 1 87 ? -8.905 1.360 -3.409 1.00 97.19 87 PRO A C 1
ATOM 725 O O . PRO A 1 87 ? -7.822 1.106 -3.940 1.00 97.19 87 PRO A O 1
ATOM 728 N N . ASP A 1 88 ? -9.084 2.474 -2.700 1.00 98.50 88 ASP A N 1
ATOM 729 C CA . ASP A 1 88 ? -8.096 3.559 -2.617 1.00 98.50 88 ASP A CA 1
ATOM 730 C C . ASP A 1 88 ? -6.790 3.122 -1.940 1.00 98.50 88 ASP A C 1
ATOM 732 O O . ASP A 1 88 ? -5.705 3.539 -2.351 1.00 98.50 88 ASP A O 1
ATOM 736 N N . SER A 1 89 ? -6.873 2.228 -0.953 1.00 98.50 89 SER A N 1
ATOM 737 C CA . SER A 1 89 ? -5.722 1.653 -0.246 1.00 98.50 89 SER A CA 1
ATOM 738 C C . SER A 1 89 ? -4.728 0.949 -1.182 1.00 98.50 89 SER A C 1
ATOM 740 O O . SER A 1 89 ? -3.550 1.319 -1.250 1.00 98.50 89 SER A O 1
ATOM 742 N N . ILE A 1 90 ? -5.195 -0.038 -1.954 1.00 98.38 90 ILE A N 1
ATOM 743 C CA . ILE A 1 90 ? -4.356 -0.788 -2.896 1.00 98.38 90 ILE A CA 1
ATOM 744 C C . ILE A 1 90 ? -3.923 0.082 -4.074 1.00 98.38 90 ILE A C 1
ATOM 746 O O . ILE A 1 90 ? -2.797 -0.054 -4.569 1.00 98.38 90 ILE A O 1
ATOM 750 N N . ARG A 1 91 ? -4.769 1.028 -4.494 1.00 98.38 91 ARG A N 1
ATOM 751 C CA . ARG A 1 91 ? -4.421 1.967 -5.556 1.00 98.38 91 ARG A CA 1
ATOM 752 C C . ARG A 1 91 ? -3.265 2.874 -5.139 1.00 98.38 91 ARG A C 1
ATOM 754 O O . ARG A 1 91 ? -2.290 2.999 -5.883 1.00 98.38 91 ARG A O 1
ATOM 761 N N . ALA A 1 92 ? -3.323 3.442 -3.936 1.00 98.50 92 ALA A N 1
ATOM 762 C CA . ALA A 1 92 ? -2.257 4.269 -3.381 1.00 98.50 92 ALA A CA 1
ATOM 763 C C . ALA A 1 92 ? -0.949 3.476 -3.229 1.00 98.50 92 ALA A C 1
ATOM 765 O O . ALA A 1 92 ? 0.105 3.942 -3.669 1.00 98.50 92 ALA A O 1
ATOM 766 N N . LEU A 1 93 ? -1.018 2.246 -2.707 1.00 98.06 93 LEU A N 1
ATOM 767 C C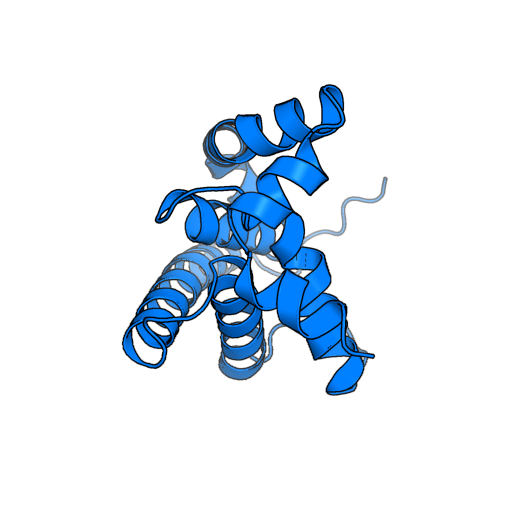A . LEU A 1 93 ? 0.145 1.362 -2.605 1.00 98.06 93 LEU A CA 1
ATOM 768 C C . LEU A 1 93 ? 0.779 1.075 -3.977 1.00 98.06 93 LEU A C 1
ATOM 770 O O . LEU A 1 93 ? 1.998 1.142 -4.140 1.00 98.06 93 LEU A O 1
ATOM 774 N N . SER A 1 94 ? -0.043 0.795 -4.985 1.00 97.25 94 SER A N 1
ATOM 775 C CA . SER A 1 94 ? 0.433 0.505 -6.340 1.00 97.25 94 SER A CA 1
ATOM 776 C C . SER A 1 94 ? 1.120 1.719 -6.965 1.00 97.25 94 SER A C 1
ATOM 778 O O . SER A 1 94 ? 2.191 1.593 -7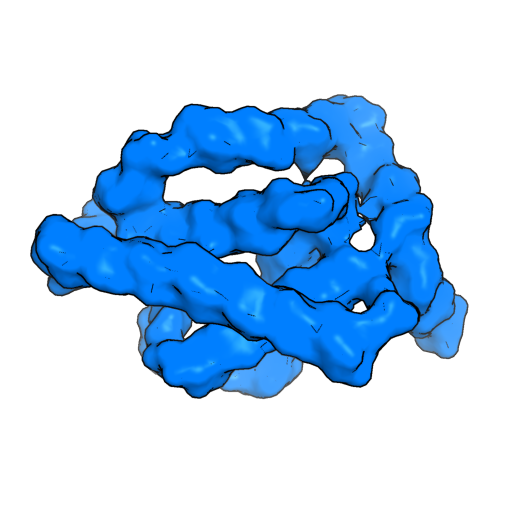.557 1.00 97.25 94 SER A O 1
ATOM 780 N N . LEU A 1 95 ? 0.565 2.919 -6.777 1.00 97.75 95 LEU A N 1
ATOM 781 C CA . LEU A 1 95 ? 1.183 4.168 -7.227 1.00 97.75 95 LEU A CA 1
ATOM 782 C C . LEU A 1 95 ? 2.487 4.488 -6.483 1.00 97.75 95 LEU A C 1
ATOM 784 O O . LEU A 1 95 ? 3.433 4.982 -7.101 1.00 97.75 95 LEU A O 1
ATOM 788 N N . TYR A 1 96 ? 2.585 4.146 -5.197 1.00 96.12 96 TYR A N 1
ATOM 789 C CA . TYR A 1 96 ? 3.835 4.234 -4.438 1.00 96.12 96 TYR A CA 1
ATOM 790 C C . TYR A 1 96 ? 4.925 3.316 -5.013 1.00 96.12 96 TYR A C 1
ATOM 792 O O . TYR A 1 96 ? 6.080 3.721 -5.157 1.00 96.12 96 TYR A O 1
ATOM 800 N N . MET A 1 97 ? 4.566 2.103 -5.433 1.00 94.00 97 MET A N 1
ATOM 801 C CA . MET A 1 97 ? 5.497 1.200 -6.118 1.00 94.00 97 MET A CA 1
ATOM 802 C C . MET A 1 97 ? 5.918 1.747 -7.491 1.00 94.00 97 MET A C 1
ATOM 804 O O . MET A 1 97 ? 7.100 1.713 -7.836 1.00 94.00 97 MET A O 1
ATOM 808 N N . VAL A 1 98 ? 4.985 2.326 -8.259 1.00 93.88 98 VAL A N 1
ATOM 809 C CA . VAL A 1 98 ? 5.300 3.007 -9.530 1.00 93.88 98 VAL A CA 1
ATOM 810 C C . VAL A 1 98 ? 6.265 4.171 -9.299 1.00 93.88 98 VAL A C 1
ATOM 812 O O . VAL A 1 98 ? 7.211 4.330 -10.066 1.00 93.88 98 VAL A O 1
ATOM 815 N N . HIS A 1 99 ? 6.089 4.953 -8.231 1.00 93.81 99 HIS A N 1
ATOM 816 C CA . HIS A 1 99 ? 7.025 6.013 -7.853 1.00 93.81 99 HIS A CA 1
ATOM 817 C C . HIS A 1 99 ? 8.454 5.486 -7.650 1.00 93.81 99 HIS A C 1
ATOM 819 O O . HIS A 1 99 ? 9.410 6.091 -8.141 1.00 93.81 99 HIS A O 1
ATOM 825 N N . LYS A 1 100 ? 8.597 4.346 -6.968 1.00 89.69 100 LYS A N 1
ATOM 826 C CA . LYS A 1 100 ? 9.893 3.718 -6.673 1.00 89.69 100 LYS A CA 1
ATOM 827 C C . LYS A 1 100 ? 10.552 3.100 -7.910 1.00 89.69 100 LYS A C 1
ATOM 829 O O . LYS A 1 100 ? 11.765 3.202 -8.068 1.00 89.69 100 LYS A O 1
ATOM 834 N N . GLU A 1 101 ? 9.772 2.467 -8.786 1.00 88.19 101 GLU A N 1
ATOM 835 C CA . GLU A 1 101 ? 10.292 1.648 -9.895 1.00 88.19 101 GLU A CA 1
ATOM 836 C C . GLU A 1 101 ? 10.312 2.368 -11.250 1.00 88.19 101 GLU A C 1
ATOM 838 O O . GLU A 1 101 ? 11.192 2.134 -12.083 1.00 88.19 101 GLU A O 1
ATOM 843 N N . CYS A 1 102 ? 9.343 3.252 -11.482 1.00 91.12 102 CYS A N 1
ATOM 844 C CA . CYS A 1 102 ? 9.100 3.949 -12.744 1.00 91.12 102 CYS A CA 1
ATOM 845 C C . CYS A 1 102 ? 8.875 5.456 -12.510 1.00 91.12 102 CYS A C 1
ATOM 847 O O . CYS A 1 102 ? 7.822 5.993 -12.866 1.00 91.12 102 CYS A O 1
ATOM 849 N N . PRO A 1 103 ? 9.860 6.188 -11.951 1.00 90.25 103 PRO A N 1
ATOM 850 C CA . PRO A 1 103 ? 9.666 7.565 -11.496 1.00 90.25 103 PRO A CA 1
ATOM 851 C C . PRO A 1 103 ? 9.264 8.546 -12.607 1.00 90.25 103 PRO A C 1
ATOM 853 O O . PRO A 1 103 ? 8.644 9.564 -12.313 1.00 90.25 103 PRO A O 1
ATOM 856 N N . ARG A 1 104 ? 9.585 8.267 -13.883 1.00 91.31 104 ARG A N 1
ATOM 857 C CA . ARG A 1 104 ? 9.132 9.121 -14.997 1.00 91.31 104 ARG A CA 1
ATOM 858 C C . ARG A 1 104 ? 7.651 8.920 -15.296 1.00 91.31 104 ARG A C 1
ATOM 860 O O . ARG A 1 104 ? 6.950 9.893 -15.546 1.00 91.31 104 ARG A O 1
ATOM 867 N N . GLU A 1 105 ? 7.181 7.678 -15.249 1.00 93.81 105 GLU A N 1
ATOM 868 C CA . GLU A 1 105 ? 5.770 7.358 -15.475 1.00 93.81 105 GLU A CA 1
ATOM 869 C C . GLU A 1 105 ? 4.898 7.770 -14.291 1.00 93.81 105 GLU A C 1
ATOM 871 O O . GLU A 1 105 ? 3.786 8.250 -14.498 1.00 93.81 105 GLU A O 1
ATOM 876 N N . TYR A 1 106 ? 5.429 7.696 -13.065 1.00 94.56 106 TYR A N 1
ATOM 877 C CA . TYR A 1 106 ? 4.756 8.184 -11.861 1.00 94.56 106 TYR A CA 1
ATOM 878 C C . TYR A 1 106 ? 4.271 9.636 -11.980 1.00 94.56 106 TYR A C 1
ATOM 880 O O . TYR A 1 106 ? 3.223 9.974 -11.437 1.00 94.56 106 TYR A O 1
ATOM 888 N N . LEU A 1 107 ? 4.974 10.489 -12.739 1.00 95.50 107 LEU A N 1
ATOM 889 C CA . LEU A 1 107 ? 4.593 11.894 -12.940 1.00 95.50 107 LEU A CA 1
ATOM 890 C C . LEU A 1 107 ? 3.162 12.063 -13.474 1.00 95.50 107 LEU A C 1
ATOM 892 O O . LEU A 1 107 ? 2.514 13.063 -13.171 1.00 95.50 107 LEU A O 1
ATOM 896 N N . LYS A 1 108 ? 2.646 11.076 -14.217 1.00 96.94 108 LYS A N 1
ATOM 897 C CA . LYS A 1 108 ? 1.267 11.061 -14.729 1.00 96.94 108 LYS A CA 1
ATOM 898 C C . LYS A 1 108 ? 0.228 10.886 -13.616 1.00 96.94 108 LYS A C 1
ATOM 900 O O . LYS A 1 108 ? -0.901 11.341 -13.764 1.00 96.94 108 LYS A O 1
ATOM 905 N N . TYR A 1 109 ? 0.623 10.273 -12.503 1.00 97.81 109 TYR A N 1
ATOM 906 C CA . TYR A 1 109 ? -0.255 9.865 -11.408 1.00 97.81 109 TYR A CA 1
ATOM 907 C C . TYR A 1 109 ? -0.083 10.700 -10.136 1.00 97.81 109 TYR A C 1
ATOM 909 O O . TYR A 1 109 ? -0.804 10.480 -9.171 1.00 97.81 109 TYR A O 1
ATOM 917 N N . VAL A 1 110 ? 0.822 11.687 -10.110 1.00 97.56 110 VAL A N 1
ATOM 918 C CA . VAL A 1 110 ? 1.087 12.514 -8.913 1.00 97.56 110 VAL A CA 1
ATOM 919 C C . VAL A 1 110 ? -0.192 13.128 -8.341 1.00 97.56 110 VAL A C 1
ATOM 921 O O . VAL A 1 110 ? -0.405 13.098 -7.134 1.00 97.56 110 VAL A O 1
ATOM 924 N N . LYS A 1 111 ? -1.067 13.669 -9.200 1.00 98.19 111 LYS A N 1
ATOM 925 C CA . LYS A 1 111 ? -2.335 14.267 -8.750 1.00 98.19 111 LYS A CA 1
ATOM 926 C C . LYS A 1 111 ? -3.266 13.234 -8.114 1.00 98.19 111 LYS A C 1
ATOM 928 O O . LYS A 1 111 ? -3.903 13.535 -7.113 1.00 98.19 111 LYS A O 1
ATOM 933 N N . GLU A 1 112 ? -3.332 12.040 -8.697 1.00 98.19 112 GLU A N 1
ATOM 934 C CA . GLU A 1 112 ? -4.135 10.931 -8.181 1.00 98.19 112 GLU A CA 1
ATOM 935 C C . GLU A 1 112 ? -3.588 10.460 -6.832 1.00 98.19 112 GLU A C 1
ATOM 937 O O . GLU A 1 112 ? -4.327 10.409 -5.855 1.00 98.19 112 GLU A O 1
ATOM 942 N N . PHE A 1 113 ? -2.278 10.219 -6.748 1.00 98.38 113 PHE A N 1
ATOM 943 C CA . PHE A 1 113 ? -1.622 9.792 -5.517 1.00 98.38 113 PHE A CA 1
ATOM 944 C C . PHE A 1 113 ? -1.806 10.808 -4.386 1.00 98.38 113 PHE A C 1
ATOM 946 O O . PHE A 1 113 ? -2.155 10.425 -3.273 1.00 98.38 113 PHE A O 1
ATOM 953 N N . ASN A 1 114 ? -1.631 12.102 -4.669 1.00 97.94 114 ASN A N 1
ATOM 954 C CA . ASN A 1 114 ? -1.817 13.158 -3.673 1.00 97.94 114 ASN A CA 1
ATOM 955 C C . ASN A 1 114 ? -3.257 13.208 -3.155 1.00 97.94 114 ASN A C 1
ATOM 957 O O . ASN A 1 114 ? -3.459 13.406 -1.964 1.00 97.94 114 ASN A O 1
ATOM 961 N N . LYS A 1 115 ? -4.245 13.004 -4.034 1.00 98.31 115 LYS A N 1
ATOM 962 C CA . LYS A 1 115 ? -5.655 12.950 -3.637 1.00 98.31 115 LYS A CA 1
ATOM 963 C C . LYS A 1 115 ? -5.934 11.735 -2.749 1.00 98.31 115 LYS A C 1
ATOM 965 O O . LYS A 1 115 ? -6.551 11.876 -1.704 1.00 98.31 115 LYS A O 1
ATOM 970 N N . LEU A 1 116 ? -5.451 10.554 -3.140 1.00 97.88 116 LEU A N 1
ATOM 971 C CA . LEU A 1 116 ? -5.636 9.319 -2.365 1.00 97.88 116 LEU A CA 1
ATOM 972 C C . LEU A 1 116 ? -4.955 9.385 -0.992 1.00 97.88 116 LEU A C 1
ATOM 974 O O . LEU A 1 116 ? -5.437 8.807 -0.026 1.00 97.88 116 LEU A O 1
ATOM 978 N N . THR A 1 117 ? -3.821 10.081 -0.899 1.00 97.31 117 THR A N 1
ATOM 979 C CA . THR A 1 117 ? -3.026 10.167 0.335 1.00 97.31 117 THR A CA 1
ATOM 980 C C . THR A 1 117 ? -3.330 11.406 1.175 1.00 97.31 117 THR A C 1
ATOM 982 O O . THR A 1 117 ? -2.708 11.591 2.220 1.00 97.31 117 THR A O 1
ATOM 985 N N . GLU A 1 118 ? -4.314 12.224 0.793 1.00 97.38 118 GLU A N 1
ATOM 986 C CA . GLU A 1 118 ? -4.708 13.424 1.540 1.00 97.38 118 GLU A CA 1
ATOM 987 C C . GLU A 1 118 ? -5.122 13.078 2.977 1.00 97.38 118 GLU A C 1
ATOM 989 O O . GLU A 1 118 ? -4.570 13.639 3.922 1.00 97.38 118 GLU A O 1
ATOM 994 N N . THR A 1 119 ? -5.960 12.053 3.159 1.00 94.94 119 THR A N 1
ATOM 995 C CA . THR A 1 119 ? -6.357 11.548 4.486 1.00 94.94 119 THR A CA 1
ATOM 996 C C . THR A 1 119 ? -5.157 11.109 5.327 1.00 94.94 119 THR A C 1
ATOM 998 O O . THR A 1 119 ? -5.113 11.351 6.532 1.00 94.94 119 THR A O 1
ATOM 1001 N N . VAL A 1 120 ? -4.148 10.495 4.702 1.00 96.81 120 VAL A N 1
ATOM 1002 C CA . VAL A 1 120 ? -2.911 10.086 5.386 1.00 96.81 120 VAL A CA 1
ATOM 1003 C C . VAL A 1 120 ? -2.141 11.311 5.866 1.00 96.81 120 VAL A C 1
ATOM 1005 O O . VAL A 1 120 ? -1.667 11.349 7.003 1.00 96.81 120 VAL A O 1
ATOM 1008 N N . VAL A 1 121 ? -2.024 12.327 5.013 1.00 97.06 121 VAL A N 1
ATOM 1009 C CA . VAL A 1 121 ? -1.346 13.584 5.339 1.00 97.06 121 VAL A CA 1
ATOM 1010 C C . VAL A 1 121 ? -2.074 14.319 6.465 1.00 97.06 121 VAL A C 1
ATOM 1012 O O . VAL A 1 121 ? -1.423 14.785 7.399 1.00 97.06 121 VAL A O 1
ATOM 1015 N N . GLU A 1 122 ? -3.400 14.407 6.413 1.00 97.56 122 GLU A N 1
ATOM 1016 C CA . GLU A 1 122 ? -4.217 15.045 7.450 1.00 97.56 122 GLU A CA 1
ATOM 1017 C C . GLU A 1 122 ? -4.118 14.318 8.792 1.00 97.56 122 GLU A C 1
ATOM 1019 O O . GLU A 1 122 ? -3.865 14.955 9.816 1.00 97.56 122 GLU A O 1
ATOM 1024 N N . ALA A 1 123 ? -4.230 12.988 8.796 1.00 96.69 123 ALA A N 1
ATOM 1025 C CA . ALA A 1 123 ? -4.124 12.194 10.016 1.00 96.69 123 ALA A CA 1
ATOM 1026 C C . ALA A 1 123 ? -2.738 12.319 10.672 1.00 96.69 123 ALA A C 1
ATOM 1028 O O . ALA A 1 123 ? -2.628 12.389 11.896 1.00 96.69 123 ALA A O 1
ATOM 1029 N N . ASN A 1 124 ? -1.671 12.410 9.871 1.00 96.06 124 ASN A N 1
ATOM 1030 C CA . ASN A 1 124 ? -0.328 12.681 10.385 1.00 96.06 124 ASN A CA 1
ATOM 1031 C C . ASN A 1 124 ? -0.197 14.104 10.945 1.00 96.06 124 ASN A C 1
ATOM 1033 O O . ASN A 1 124 ? 0.334 14.278 12.040 1.00 96.06 124 ASN A O 1
ATOM 1037 N N . LYS A 1 125 ? -0.703 15.121 10.234 1.00 96.62 125 LYS A N 1
ATOM 1038 C CA . LYS A 1 125 ? -0.662 16.524 10.690 1.00 96.62 125 LYS A CA 1
ATOM 1039 C C . LYS A 1 125 ? -1.408 16.735 12.004 1.00 96.62 125 LYS A C 1
ATOM 1041 O O . LYS A 1 125 ? -0.946 17.499 12.845 1.00 96.62 125 LYS A O 1
ATOM 1046 N N . ASN A 1 126 ? -2.531 16.048 12.175 1.00 96.69 126 ASN A N 1
ATOM 1047 C CA . ASN A 1 126 ? -3.373 16.166 13.361 1.00 96.69 126 ASN A CA 1
ATOM 1048 C C . ASN A 1 126 ? -2.940 15.224 14.497 1.00 96.69 126 ASN A C 1
ATOM 1050 O O . ASN A 1 126 ? -3.552 15.241 15.560 1.00 96.69 126 ASN A O 1
ATOM 1054 N N . GLY A 1 127 ? -1.913 14.390 14.287 1.00 96.75 127 GLY A N 1
ATOM 1055 C CA . GLY A 1 127 ? -1.450 13.409 15.272 1.00 96.75 127 GLY A CA 1
ATOM 1056 C C . GLY A 1 127 ? -2.421 12.246 15.517 1.00 96.75 127 GLY A C 1
ATOM 1057 O O . GLY A 1 127 ? -2.228 11.494 16.465 1.00 96.75 127 GLY A O 1
ATOM 1058 N N . THR A 1 128 ? -3.443 12.071 14.673 1.00 97.50 128 THR A N 1
ATOM 1059 C CA . THR A 1 128 ? -4.505 11.059 14.829 1.00 97.50 128 THR A CA 1
ATOM 1060 C C . THR A 1 128 ? -4.248 9.774 14.043 1.00 97.50 128 THR A C 1
ATOM 1062 O O . THR A 1 128 ? -5.035 8.83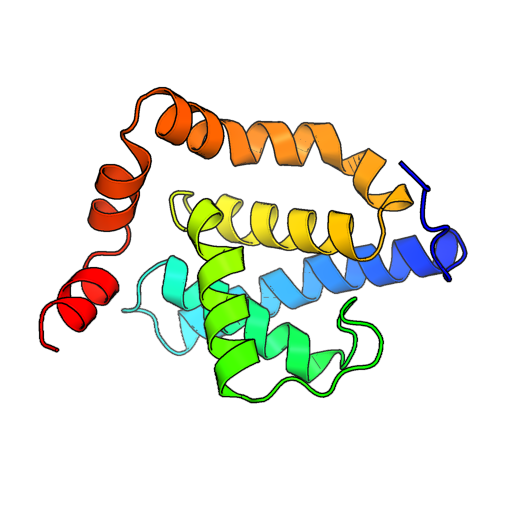1 14.129 1.00 97.50 128 THR A O 1
ATOM 1065 N N . PHE A 1 129 ? -3.151 9.701 13.279 1.00 97.50 129 PHE A N 1
ATOM 1066 C CA . PHE A 1 129 ? -2.837 8.560 12.413 1.00 97.50 129 PHE A CA 1
ATOM 1067 C C . PHE A 1 129 ? -2.924 7.212 13.138 1.00 97.50 129 PHE A C 1
ATOM 1069 O O . PHE A 1 129 ? -3.592 6.301 12.654 1.00 97.50 129 PHE A O 1
ATOM 1076 N N . MET A 1 130 ? -2.296 7.085 14.312 1.00 96.69 130 MET A N 1
ATOM 1077 C CA . MET A 1 130 ? -2.283 5.817 15.048 1.00 96.69 130 MET A CA 1
ATOM 1078 C C . MET A 1 130 ? -3.656 5.425 15.592 1.00 96.69 130 MET A C 1
ATOM 1080 O O . MET A 1 130 ? -3.945 4.232 15.669 1.00 96.69 130 MET A O 1
ATOM 1084 N N . ASP A 1 131 ? -4.505 6.390 15.941 1.00 96.50 131 ASP A N 1
ATOM 1085 C CA . ASP A 1 131 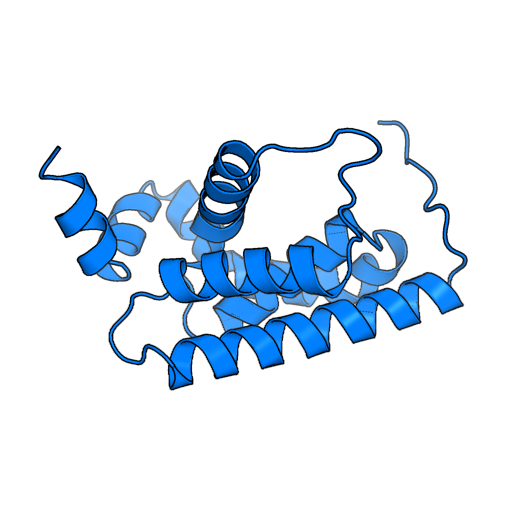? -5.856 6.114 16.434 1.00 96.50 131 ASP A CA 1
ATOM 1086 C C . ASP A 1 131 ? -6.740 5.589 15.301 1.00 96.50 131 ASP A C 1
ATOM 1088 O O . ASP A 1 131 ? -7.359 4.531 15.434 1.00 96.50 131 ASP A O 1
ATOM 1092 N N . VAL A 1 132 ? -6.700 6.256 14.143 1.00 96.75 132 VAL A N 1
ATOM 1093 C CA . VAL A 1 132 ? -7.397 5.808 12.926 1.00 96.75 132 VAL A CA 1
ATOM 1094 C C . VAL A 1 132 ? -6.877 4.443 12.481 1.00 96.75 132 VAL A C 1
ATOM 1096 O O . VAL A 1 132 ? -7.656 3.537 12.185 1.00 96.75 132 VAL A O 1
ATOM 1099 N N . TYR A 1 133 ? -5.557 4.259 12.478 1.00 97.38 133 TYR A N 1
ATOM 1100 C CA . TYR A 1 133 ? -4.933 2.991 12.121 1.00 97.38 133 TYR A CA 1
ATOM 1101 C C . TYR A 1 133 ? -5.414 1.849 13.022 1.00 97.38 133 TYR A C 1
ATOM 1103 O O . TYR A 1 133 ? -5.805 0.802 12.505 1.00 97.38 133 TYR A O 1
ATOM 1111 N N . LYS A 1 134 ? -5.447 2.050 14.347 1.00 96.19 134 LYS A N 1
ATOM 1112 C CA . LYS A 1 134 ? -5.927 1.035 15.298 1.00 96.19 134 LYS A CA 1
ATOM 1113 C C . LYS A 1 134 ? -7.407 0.722 15.113 1.00 96.19 134 LYS A C 1
ATOM 1115 O O . LYS A 1 134 ? -7.788 -0.441 15.199 1.00 96.19 134 LYS A O 1
ATOM 1120 N N . GLN A 1 135 ? -8.224 1.738 14.839 1.00 95.62 135 GLN A N 1
ATOM 1121 C CA . GLN A 1 135 ? -9.651 1.563 14.582 1.00 95.62 135 GLN A CA 1
ATOM 1122 C C . GLN A 1 135 ? -9.906 0.709 13.334 1.00 95.62 135 GLN A C 1
ATOM 1124 O O . GLN A 1 135 ? -10.795 -0.139 13.348 1.00 95.62 135 GLN A O 1
ATOM 1129 N N . LYS A 1 136 ? -9.128 0.914 12.264 1.00 95.19 136 LYS A N 1
ATOM 1130 C CA . LYS A 1 136 ? -9.291 0.176 11.001 1.00 95.19 136 LYS A CA 1
ATOM 1131 C C . LYS A 1 136 ? -8.592 -1.180 10.971 1.00 95.19 136 LYS A C 1
ATOM 1133 O O . LYS A 1 136 ? -8.961 -2.023 10.162 1.00 95.19 136 LYS A O 1
ATOM 1138 N N . ASN A 1 137 ? -7.602 -1.392 11.838 1.00 96.25 137 ASN A N 1
ATOM 1139 C CA . ASN A 1 137 ? -6.799 -2.615 11.882 1.00 96.25 137 ASN A CA 1
ATOM 1140 C C . ASN A 1 137 ? -6.814 -3.270 13.281 1.00 96.25 137 ASN A C 1
ATOM 1142 O O . ASN A 1 137 ? -5.753 -3.471 13.886 1.00 96.25 137 ASN A O 1
ATOM 1146 N N . PRO A 1 138 ? -8.002 -3.573 13.844 1.00 95.44 138 PRO A N 1
ATOM 1147 C CA . PRO A 1 138 ? -8.128 -4.015 15.229 1.00 95.44 138 PRO A CA 1
ATOM 1148 C C . PRO A 1 138 ? -7.516 -5.398 15.487 1.00 95.44 138 PRO A C 1
ATOM 1150 O O . PRO A 1 138 ? -6.955 -5.623 16.560 1.00 95.44 138 PRO A O 1
ATOM 1153 N N . ARG A 1 139 ? -7.578 -6.333 14.531 1.00 91.56 139 ARG A N 1
ATOM 1154 C CA . ARG A 1 139 ? -7.061 -7.700 14.706 1.00 91.56 139 ARG A CA 1
ATOM 1155 C C . ARG A 1 139 ? -5.5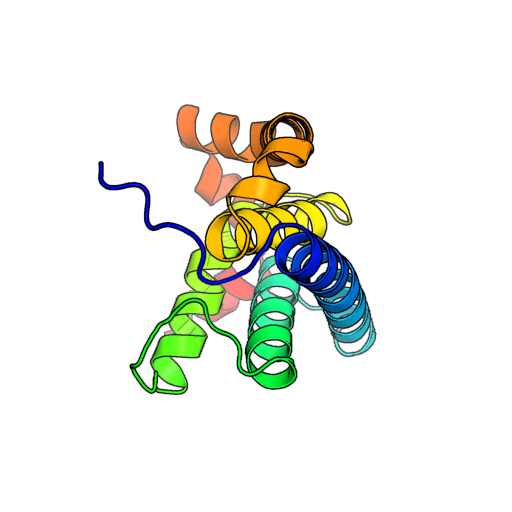41 -7.714 14.766 1.00 91.56 139 ARG A C 1
ATOM 1157 O O . ARG A 1 139 ? -4.967 -8.488 15.532 1.00 91.56 139 ARG A O 1
ATOM 1164 N N . ILE A 1 140 ? -4.883 -6.852 13.995 1.00 88.06 140 ILE A N 1
ATOM 1165 C CA . ILE A 1 140 ? -3.423 -6.703 14.041 1.00 88.06 140 ILE A CA 1
ATOM 1166 C C . ILE A 1 140 ? -2.988 -6.140 15.392 1.00 88.06 140 ILE A C 1
ATOM 1168 O O . ILE A 1 140 ? -2.080 -6.682 16.020 1.00 88.06 140 ILE A O 1
ATOM 1172 N N . VAL A 1 141 ? -3.674 -5.101 15.875 1.00 81.81 141 VAL A N 1
ATOM 1173 C CA . VAL A 1 141 ? -3.349 -4.458 17.156 1.00 81.81 141 VAL A CA 1
ATOM 1174 C C . VAL A 1 141 ? -3.531 -5.425 18.327 1.00 81.81 141 VAL A C 1
ATOM 1176 O O . VAL A 1 141 ? -2.675 -5.488 19.211 1.00 81.81 141 VAL A O 1
ATOM 1179 N N . MET A 1 142 ? -4.603 -6.223 18.317 1.00 73.06 142 MET A N 1
ATOM 1180 C CA . MET A 1 142 ? -4.848 -7.235 19.350 1.00 73.06 142 MET A CA 1
ATOM 1181 C C . MET A 1 142 ? -3.752 -8.308 19.390 1.00 73.06 142 MET A C 1
ATOM 1183 O O . MET A 1 142 ? -3.312 -8.679 20.475 1.00 73.06 142 MET A O 1
ATOM 1187 N N . LYS A 1 143 ? -3.264 -8.766 18.228 1.00 70.50 143 LYS A N 1
ATOM 1188 C CA . LYS A 1 143 ? -2.180 -9.764 18.139 1.00 70.50 143 LYS A CA 1
ATOM 1189 C C . LYS A 1 143 ? -0.840 -9.226 18.669 1.00 70.50 143 LYS A C 1
ATOM 1191 O O . LYS A 1 143 ? -0.074 -9.988 19.247 1.00 70.50 143 LYS A O 1
ATOM 1196 N N . SER A 1 144 ? -0.567 -7.927 18.521 1.00 60.91 144 SER A N 1
ATOM 1197 C CA . SER A 1 144 ? 0.669 -7.294 19.022 1.00 60.91 144 SER A CA 1
ATOM 1198 C C . SER A 1 144 ? 0.691 -7.007 20.531 1.00 60.91 144 SER A C 1
ATOM 1200 O O . SER A 1 144 ? 1.756 -6.748 21.075 1.00 60.91 144 SER A O 1
ATOM 1202 N N . GLY A 1 145 ? -0.457 -7.046 21.217 1.00 52.84 145 GLY A N 1
ATOM 1203 C CA . GLY A 1 145 ? -0.556 -6.792 22.664 1.00 52.84 145 GLY A CA 1
ATOM 1204 C C . GLY A 1 145 ? -0.408 -8.032 23.554 1.00 52.84 145 GLY A C 1
ATOM 1205 O O . GLY A 1 145 ? -0.612 -7.932 24.759 1.00 52.84 145 GLY A O 1
ATOM 1206 N N . GLN A 1 146 ? -0.120 -9.199 22.968 1.00 43.34 146 GLN A N 1
ATOM 1207 C CA . GLN A 1 146 ? -0.002 -10.489 23.664 1.00 43.34 146 GLN A CA 1
ATOM 1208 C C . GLN A 1 146 ? 1.440 -11.030 23.712 1.00 43.34 146 GLN A C 1
ATOM 1210 O O . GLN A 1 146 ? 1.630 -12.202 24.039 1.00 43.34 146 GLN A O 1
ATOM 1215 N N . GLN A 1 147 ? 2.435 -10.204 23.370 1.00 37.22 147 GLN A N 1
ATOM 1216 C CA . GLN A 1 147 ? 3.863 -10.541 23.432 1.00 37.22 147 GLN A CA 1
ATOM 1217 C C . GLN A 1 147 ? 4.556 -9.840 24.596 1.00 37.22 147 GLN A C 1
ATOM 1219 O O . GLN A 1 147 ? 4.238 -8.654 24.838 1.00 37.22 147 GLN A O 1
#